Protein AF-A0A972XHN1-F1 (afdb_monomer)

Mean predicted aligned error: 8.2 Å

pLDDT: mean 84.32, std 10.84, range [53.25, 97.69]

Structure (mmCIF, N/CA/C/O backbone):
data_AF-A0A972XHN1-F1
#
_entry.id   AF-A0A972XHN1-F1
#
loop_
_atom_site.group_PDB
_atom_site.id
_atom_site.type_symbol
_atom_site.label_atom_id
_atom_site.label_alt_id
_atom_site.label_comp_id
_atom_site.label_asym_id
_atom_site.label_entity_id
_atom_site.label_seq_id
_atom_site.pdbx_PDB_ins_code
_atom_site.Cartn_x
_atom_site.Cartn_y
_atom_site.Cartn_z
_atom_site.occupancy
_atom_site.B_iso_or_equiv
_atom_site.auth_seq_id
_atom_site.auth_comp_id
_atom_site.auth_asym_id
_atom_site.auth_atom_id
_atom_site.pdbx_PDB_model_num
ATOM 1 N N . MET A 1 1 ? 17.637 -2.199 -19.179 1.00 53.25 1 MET A N 1
ATOM 2 C CA . MET A 1 1 ? 16.783 -1.697 -18.081 1.00 53.25 1 MET A CA 1
ATOM 3 C C . MET A 1 1 ? 17.389 -2.184 -16.783 1.00 53.25 1 MET A C 1
ATOM 5 O O . MET A 1 1 ? 17.503 -3.389 -16.619 1.00 53.25 1 MET A O 1
ATOM 9 N N . GLY A 1 2 ? 17.893 -1.273 -15.952 1.00 61.38 2 GLY A N 1
ATOM 10 C CA . GLY A 1 2 ? 18.636 -1.636 -14.746 1.00 61.38 2 GLY A CA 1
ATOM 11 C C . GLY A 1 2 ? 17.709 -2.141 -13.649 1.00 61.38 2 GLY A C 1
ATOM 12 O O . GLY A 1 2 ? 16.663 -1.542 -13.398 1.00 61.38 2 GLY A O 1
ATOM 13 N N . MET A 1 3 ? 18.109 -3.238 -13.021 1.00 70.62 3 MET A N 1
ATOM 14 C CA . MET A 1 3 ? 17.461 -3.772 -11.836 1.00 70.62 3 MET A CA 1
ATOM 15 C C . MET A 1 3 ? 17.430 -2.727 -10.722 1.00 70.62 3 MET A C 1
ATOM 17 O O . MET A 1 3 ? 18.427 -2.034 -10.516 1.00 70.62 3 MET A O 1
ATOM 21 N N . THR A 1 4 ? 16.308 -2.592 -10.008 1.00 79.50 4 THR A N 1
ATOM 22 C CA . THR A 1 4 ? 16.283 -1.697 -8.839 1.00 79.50 4 THR A CA 1
ATOM 23 C C . THR A 1 4 ? 17.163 -2.322 -7.750 1.00 79.50 4 THR A C 1
ATOM 25 O O . THR A 1 4 ? 16.968 -3.500 -7.458 1.00 79.50 4 THR A O 1
ATOM 28 N N . PRO A 1 5 ? 18.131 -1.596 -7.157 1.00 87.25 5 PRO A N 1
ATOM 29 C CA . PRO A 1 5 ? 19.024 -2.169 -6.152 1.00 87.25 5 PRO A CA 1
ATOM 30 C C . PRO A 1 5 ? 18.245 -2.803 -4.994 1.00 87.25 5 PRO A C 1
ATOM 32 O O . PRO A 1 5 ? 17.363 -2.162 -4.425 1.00 87.25 5 PRO A O 1
ATOM 35 N N . GLY A 1 6 ? 18.579 -4.052 -4.658 1.00 90.31 6 GLY A N 1
ATOM 36 C CA . GLY A 1 6 ? 17.930 -4.813 -3.586 1.00 90.31 6 GLY A CA 1
ATOM 37 C C . GLY A 1 6 ? 16.630 -5.527 -3.968 1.00 90.31 6 GLY A C 1
ATOM 38 O O . GLY A 1 6 ? 16.056 -6.163 -3.095 1.00 90.31 6 GLY A O 1
ATOM 39 N N . TYR A 1 7 ? 16.191 -5.444 -5.228 1.00 89.06 7 TYR A N 1
ATOM 40 C CA . TYR A 1 7 ? 15.037 -6.182 -5.745 1.00 89.06 7 TYR A CA 1
ATOM 41 C C . TYR A 1 7 ? 15.470 -7.196 -6.807 1.00 89.06 7 TYR A C 1
ATOM 43 O O . TYR A 1 7 ? 16.406 -6.930 -7.571 1.00 89.06 7 TYR A O 1
ATOM 51 N N . ASP A 1 8 ? 14.776 -8.329 -6.867 1.00 91.38 8 ASP A N 1
ATOM 52 C CA . ASP A 1 8 ? 14.956 -9.389 -7.857 1.00 91.38 8 ASP A CA 1
ATOM 53 C C . ASP A 1 8 ? 13.830 -9.413 -8.918 1.00 91.38 8 ASP A C 1
ATOM 55 O O . ASP A 1 8 ? 12.952 -8.543 -8.972 1.00 91.38 8 ASP A O 1
ATOM 59 N N . THR A 1 9 ? 13.947 -10.308 -9.906 1.00 90.06 9 THR A N 1
ATOM 60 C CA . THR A 1 9 ? 13.010 -10.351 -11.041 1.00 90.06 9 THR A CA 1
ATOM 61 C C . THR A 1 9 ? 11.609 -10.748 -10.613 1.00 90.06 9 THR A C 1
ATOM 63 O O . THR A 1 9 ? 10.644 -10.363 -11.278 1.00 90.06 9 THR A O 1
ATOM 66 N N . ASP A 1 10 ? 11.506 -11.477 -9.507 1.00 90.38 10 ASP A N 1
ATOM 67 C CA . ASP A 1 10 ? 10.249 -11.945 -8.953 1.00 90.38 10 ASP A CA 1
ATOM 68 C C . ASP A 1 10 ? 9.523 -10.774 -8.277 1.00 90.38 10 ASP A C 1
ATOM 70 O O . ASP A 1 10 ? 8.314 -10.621 -8.459 1.00 90.38 10 ASP A O 1
ATOM 74 N N . ASP A 1 11 ? 10.254 -9.848 -7.644 1.00 89.75 11 ASP A N 1
ATOM 75 C CA . ASP A 1 11 ? 9.695 -8.593 -7.113 1.00 89.75 11 ASP A CA 1
ATOM 76 C C . ASP A 1 11 ? 9.069 -7.699 -8.199 1.00 89.75 11 ASP A C 1
ATOM 78 O O . ASP A 1 11 ? 8.118 -6.947 -7.954 1.00 89.75 11 ASP A O 1
ATOM 82 N N . ALA A 1 12 ? 9.612 -7.753 -9.417 1.00 87.44 12 ALA A N 1
ATOM 83 C CA . ALA A 1 12 ? 9.110 -7.000 -10.564 1.00 87.44 12 ALA A CA 1
ATOM 84 C C . ALA A 1 12 ? 8.026 -7.753 -11.358 1.00 87.44 12 ALA A C 1
ATOM 86 O O . ALA A 1 12 ? 7.415 -7.170 -12.265 1.00 87.44 12 ALA A O 1
ATOM 87 N N . ALA A 1 13 ? 7.777 -9.028 -11.041 1.00 90.50 13 ALA A N 1
ATOM 88 C CA . ALA A 1 13 ? 6.842 -9.866 -11.772 1.00 90.50 13 ALA A CA 1
ATOM 89 C C . ALA A 1 13 ? 5.398 -9.350 -11.649 1.00 90.50 13 ALA A C 1
ATOM 91 O O . ALA A 1 13 ? 4.975 -8.761 -10.649 1.00 90.50 13 ALA A O 1
ATOM 92 N N . ARG A 1 14 ? 4.606 -9.559 -12.706 1.00 90.81 14 ARG A N 1
ATOM 93 C CA . ARG A 1 14 ? 3.203 -9.132 -12.773 1.00 90.81 14 ARG A CA 1
ATOM 94 C C . ARG A 1 14 ? 2.295 -10.334 -12.972 1.00 90.81 14 ARG A C 1
ATOM 96 O O . ARG A 1 14 ? 2.449 -11.060 -13.946 1.00 90.81 14 ARG A O 1
ATOM 103 N N . PHE A 1 15 ? 1.291 -10.477 -12.106 1.00 91.94 15 PHE A N 1
ATOM 104 C CA . PHE A 1 15 ? 0.250 -11.502 -12.267 1.00 91.94 15 PHE A CA 1
ATOM 105 C C . PHE A 1 15 ? -0.594 -11.306 -13.530 1.00 91.94 15 PHE A C 1
AT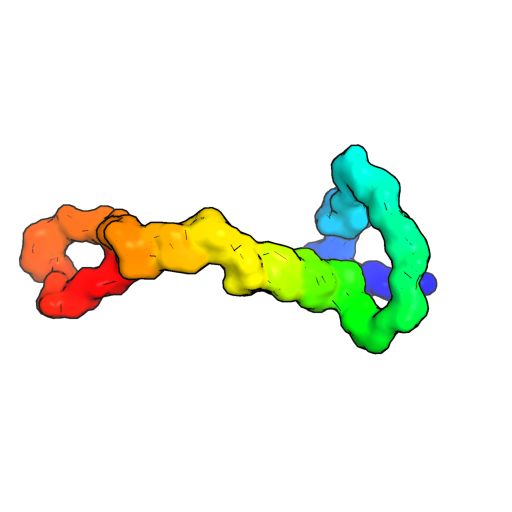OM 107 O O . PHE A 1 15 ? -1.073 -12.269 -14.117 1.00 91.94 15 PHE A O 1
ATOM 114 N N . VAL A 1 16 ? -0.788 -10.053 -13.943 1.00 93.31 16 VAL A N 1
ATOM 115 C CA . VAL A 1 16 ? -1.508 -9.691 -15.166 1.00 93.31 16 VAL A CA 1
ATOM 116 C C . VAL A 1 16 ? -0.584 -8.844 -16.021 1.00 93.31 16 VAL A C 1
ATOM 118 O O . VAL A 1 16 ? 0.030 -7.902 -15.515 1.00 93.31 16 VAL A O 1
ATOM 121 N N . VAL A 1 17 ? -0.511 -9.163 -17.315 1.00 91.25 17 VAL A N 1
ATOM 122 C CA . VAL A 1 17 ? 0.297 -8.413 -18.280 1.00 91.25 17 VAL A CA 1
ATOM 123 C C . VAL A 1 17 ? -0.124 -6.947 -18.262 1.00 91.25 17 VAL A C 1
ATOM 125 O O . VAL A 1 17 ? -1.277 -6.602 -18.524 1.00 91.25 17 VAL A O 1
ATOM 128 N N . GLU A 1 18 ? 0.822 -6.076 -17.925 1.00 87.31 18 GLU A N 1
ATOM 129 C CA . GLU A 1 18 ? 0.589 -4.641 -17.892 1.00 87.31 18 GLU A CA 1
ATOM 130 C C . GLU A 1 18 ? 0.893 -4.045 -19.274 1.00 87.31 18 GLU A C 1
ATOM 132 O O . GLU A 1 18 ? 1.963 -4.311 -19.827 1.00 87.31 18 GLU A O 1
ATOM 137 N N . PRO A 1 19 ? -0.006 -3.229 -19.854 1.00 88.25 19 PRO A N 1
ATOM 138 C CA . PRO A 1 19 ? 0.274 -2.574 -21.123 1.00 88.25 19 PRO A CA 1
ATOM 139 C C . PRO A 1 19 ? 1.465 -1.626 -20.976 1.00 88.25 19 PRO A C 1
ATOM 141 O O . PRO A 1 19 ? 1.614 -0.961 -19.946 1.00 88.25 19 PRO A O 1
ATOM 144 N N . VAL A 1 20 ? 2.277 -1.522 -22.029 1.00 83.06 20 VAL A N 1
ATOM 145 C CA . VAL A 1 20 ? 3.415 -0.600 -22.063 1.00 83.06 20 VAL A CA 1
ATOM 146 C C . VAL A 1 20 ? 2.909 0.823 -21.829 1.00 83.06 20 VAL A C 1
ATOM 148 O O . VAL A 1 20 ? 1.971 1.292 -22.475 1.00 83.06 20 VAL A O 1
ATOM 151 N N . LYS A 1 21 ? 3.501 1.502 -20.844 1.00 80.56 21 LYS A N 1
ATOM 152 C CA . LYS A 1 21 ? 3.191 2.891 -20.509 1.00 80.56 21 LYS A CA 1
ATOM 153 C C . LYS A 1 21 ? 4.400 3.751 -20.839 1.00 80.56 21 LYS A C 1
ATOM 155 O O . LYS A 1 21 ? 5.440 3.602 -20.204 1.00 80.56 21 LYS A O 1
ATOM 160 N N . GLU A 1 22 ? 4.229 4.696 -21.753 1.00 74.44 22 GLU A N 1
ATOM 161 C CA . GLU A 1 22 ? 5.202 5.765 -21.977 1.00 74.44 22 GLU A CA 1
ATOM 162 C C . GLU A 1 22 ? 5.000 6.845 -20.915 1.00 74.44 22 GLU A C 1
ATOM 164 O O . GLU A 1 22 ? 4.267 7.816 -21.080 1.00 74.44 22 GLU A O 1
ATOM 169 N N . THR A 1 23 ? 5.549 6.603 -19.730 1.00 80.12 23 THR A N 1
ATOM 170 C CA . THR A 1 23 ? 5.413 7.509 -18.592 1.00 80.12 23 THR A CA 1
ATOM 171 C C . THR A 1 23 ? 6.733 7.633 -17.854 1.00 80.12 23 THR A C 1
ATOM 173 O O . THR A 1 23 ? 7.502 6.682 -17.766 1.00 80.12 23 THR A O 1
ATOM 176 N N . VAL A 1 24 ? 6.960 8.805 -17.260 1.00 83.06 24 VAL A N 1
ATOM 177 C CA . VAL A 1 24 ? 8.152 9.117 -16.455 1.00 83.06 24 VAL A CA 1
ATOM 178 C C . VAL A 1 24 ? 8.197 8.304 -15.147 1.00 83.06 24 VAL A C 1
ATOM 180 O O . VAL A 1 24 ? 9.214 8.263 -14.461 1.00 83.06 24 VAL A O 1
ATOM 183 N N . ARG A 1 25 ? 7.094 7.646 -14.756 1.00 87.56 25 ARG A N 1
ATOM 184 C CA . ARG A 1 25 ? 7.026 6.870 -13.508 1.00 87.56 25 ARG A CA 1
ATOM 185 C C . ARG A 1 25 ? 7.578 5.456 -13.685 1.00 87.56 25 ARG A C 1
ATOM 187 O O . ARG A 1 25 ? 7.062 4.677 -14.491 1.00 87.56 25 ARG A O 1
ATOM 194 N N . SER A 1 26 ? 8.535 5.093 -12.830 1.00 88.25 26 SER A N 1
ATOM 195 C CA . SER A 1 26 ? 9.035 3.719 -12.718 1.00 88.25 26 SER A CA 1
ATOM 196 C C . SER A 1 26 ? 7.918 2.725 -12.344 1.00 88.25 26 SER A C 1
ATOM 198 O O . SER A 1 26 ? 6.895 3.136 -11.779 1.00 88.25 26 SER A O 1
ATOM 200 N N . PRO A 1 27 ? 8.089 1.416 -12.620 1.00 87.88 27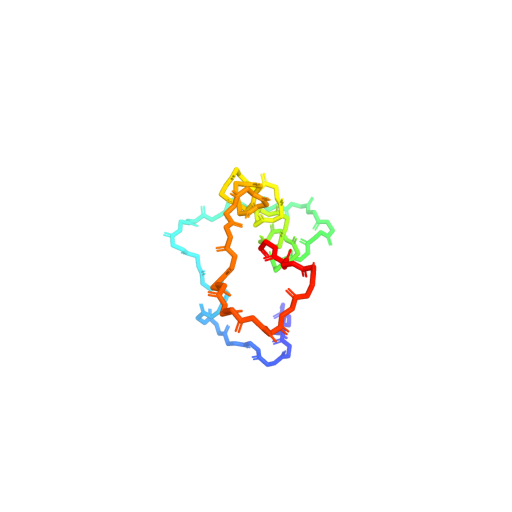 PRO A N 1
ATOM 201 C CA . PRO A 1 27 ? 7.128 0.383 -12.222 1.00 87.88 27 PRO A CA 1
AT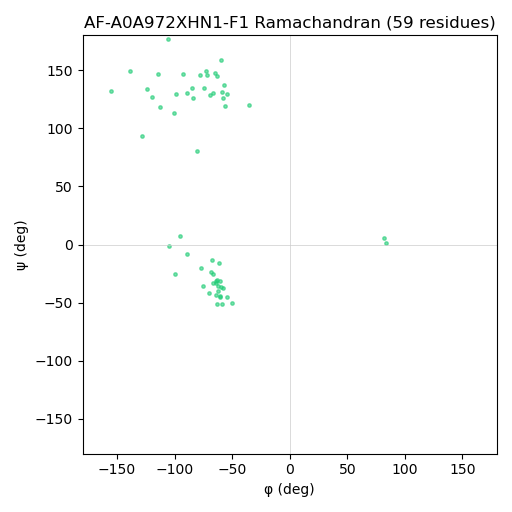OM 202 C C . PRO A 1 27 ? 6.738 0.458 -10.737 1.00 87.88 27 PRO A C 1
ATOM 204 O O . PRO A 1 27 ? 5.556 0.604 -10.427 1.00 87.88 27 PRO A O 1
ATOM 207 N N . PHE A 1 28 ? 7.717 0.526 -9.830 1.00 89.75 28 PHE A N 1
ATOM 208 C CA . PHE A 1 28 ? 7.460 0.655 -8.390 1.00 89.75 28 PHE A CA 1
ATOM 209 C C . PHE A 1 28 ? 6.767 1.970 -8.004 1.00 89.75 28 PHE A C 1
ATOM 211 O O . PHE A 1 28 ? 5.939 1.998 -7.093 1.00 89.75 28 PHE A O 1
ATOM 218 N N . ALA A 1 29 ? 7.036 3.079 -8.704 1.00 91.62 29 ALA A N 1
ATOM 219 C CA . ALA A 1 29 ? 6.316 4.330 -8.461 1.00 91.62 29 ALA A CA 1
ATOM 220 C C . ALA A 1 29 ? 4.830 4.226 -8.844 1.00 91.62 29 ALA A C 1
ATOM 222 O O . ALA A 1 29 ? 3.978 4.840 -8.194 1.00 91.62 29 ALA A O 1
ATOM 223 N N . ARG A 1 30 ? 4.504 3.441 -9.878 1.00 91.00 30 ARG A N 1
ATOM 224 C CA . ARG A 1 30 ? 3.116 3.159 -10.268 1.00 91.00 30 ARG A CA 1
ATOM 225 C C . ARG A 1 30 ? 2.425 2.264 -9.245 1.00 91.00 30 ARG A C 1
ATOM 227 O O . ARG A 1 30 ? 1.293 2.564 -8.874 1.00 91.00 30 ARG A O 1
ATOM 234 N N . ASP A 1 31 ? 3.106 1.248 -8.730 1.00 92.25 31 ASP A N 1
ATOM 235 C CA . ASP A 1 31 ? 2.550 0.368 -7.694 1.00 92.25 31 ASP A CA 1
ATOM 236 C C . ASP A 1 31 ? 2.282 1.119 -6.396 1.00 92.25 31 ASP A C 1
ATOM 238 O O . ASP A 1 31 ? 1.185 1.030 -5.841 1.00 92.25 31 ASP A O 1
ATOM 242 N N . ARG A 1 32 ? 3.226 1.970 -5.977 1.00 94.31 32 ARG A N 1
ATOM 243 C CA . ARG A 1 32 ? 3.026 2.866 -4.835 1.00 94.31 32 ARG A CA 1
ATOM 244 C C . ARG A 1 32 ? 1.775 3.722 -5.018 1.00 94.31 32 ARG A C 1
ATOM 246 O O . ARG A 1 32 ? 0.971 3.829 -4.099 1.00 94.31 32 ARG A O 1
ATOM 253 N N . ALA A 1 33 ? 1.573 4.299 -6.204 1.00 95.19 33 ALA A N 1
ATOM 254 C CA . ALA A 1 33 ? 0.374 5.086 -6.484 1.00 95.19 33 ALA A CA 1
ATOM 255 C C . ALA A 1 33 ? -0.916 4.244 -6.396 1.00 95.19 33 ALA A C 1
ATOM 257 O O . ALA A 1 33 ? -1.906 4.714 -5.838 1.00 95.19 33 ALA A O 1
ATOM 258 N N . ARG A 1 34 ? -0.913 2.995 -6.888 1.00 94.38 34 ARG A N 1
ATOM 259 C CA . ARG A 1 34 ? -2.068 2.080 -6.773 1.00 94.38 34 ARG A CA 1
ATOM 260 C C . ARG A 1 34 ? -2.427 1.812 -5.309 1.00 94.38 34 ARG A C 1
ATOM 262 O O . ARG A 1 34 ? -3.601 1.898 -4.954 1.00 94.38 34 ARG A O 1
ATOM 269 N N . VAL A 1 35 ? -1.432 1.541 -4.460 1.00 96.31 35 VAL A N 1
ATOM 270 C CA . VAL A 1 35 ? -1.634 1.322 -3.017 1.00 96.31 35 VAL A CA 1
ATOM 271 C C . VAL A 1 35 ? -2.175 2.588 -2.353 1.00 96.31 35 VAL A C 1
ATOM 273 O O . VAL A 1 35 ? -3.224 2.531 -1.706 1.00 96.31 35 VAL A O 1
ATOM 276 N N . LEU A 1 36 ? -1.519 3.733 -2.582 1.00 97.19 36 LEU A N 1
ATOM 277 C CA . LEU A 1 36 ? -1.880 5.027 -1.991 1.00 97.19 36 LEU A CA 1
ATOM 278 C C . LEU A 1 36 ? -3.316 5.459 -2.321 1.00 97.19 36 LEU A C 1
ATOM 280 O O . LEU A 1 36 ? -4.013 6.008 -1.471 1.00 97.19 36 LEU A O 1
ATOM 284 N N . HIS A 1 37 ? -3.784 5.190 -3.540 1.00 96.88 37 HIS A N 1
A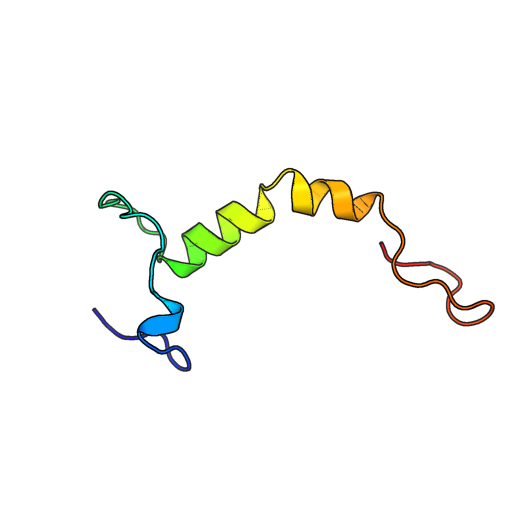TOM 285 C CA . HIS A 1 37 ? -5.125 5.578 -3.985 1.00 96.88 37 HIS A CA 1
ATOM 286 C C . HIS A 1 37 ? -6.178 4.471 -3.834 1.00 96.88 37 HIS A C 1
ATOM 288 O O . HIS A 1 37 ? -7.323 4.640 -4.268 1.00 96.88 37 HIS A O 1
ATOM 294 N N . SER A 1 38 ? -5.845 3.351 -3.192 1.00 97.69 38 SER A N 1
ATOM 295 C CA . SER A 1 38 ? -6.791 2.255 -2.988 1.00 97.69 38 SER A CA 1
ATOM 296 C C . SER A 1 38 ? -7.875 2.605 -1.957 1.00 97.69 38 SER A C 1
ATOM 298 O O . SER A 1 38 ? -7.638 3.299 -0.966 1.00 97.69 38 SER A O 1
ATOM 300 N N . VAL A 1 39 ? -9.096 2.097 -2.169 1.00 97.12 39 VAL A N 1
ATOM 301 C CA . VAL A 1 39 ? -10.183 2.180 -1.169 1.00 97.12 39 VAL A CA 1
ATOM 302 C C . VAL A 1 39 ? -9.797 1.418 0.104 1.00 97.12 39 VAL A C 1
ATOM 304 O O . VAL A 1 39 ? -10.137 1.851 1.201 1.00 97.12 39 VAL A O 1
ATOM 307 N N . GLY A 1 40 ? -9.074 0.300 -0.041 1.00 95.56 40 GLY A N 1
ATOM 308 C CA . GLY A 1 40 ? -8.600 -0.520 1.074 1.00 95.56 40 GLY A CA 1
ATOM 309 C C . GLY A 1 40 ? -7.720 0.268 2.039 1.00 95.56 40 GLY A C 1
ATOM 310 O O . GLY A 1 40 ? -8.031 0.304 3.225 1.00 95.56 40 GLY A O 1
ATOM 311 N N . LEU A 1 41 ? -6.701 0.971 1.523 1.00 94.81 41 LEU A N 1
ATOM 312 C CA . LEU 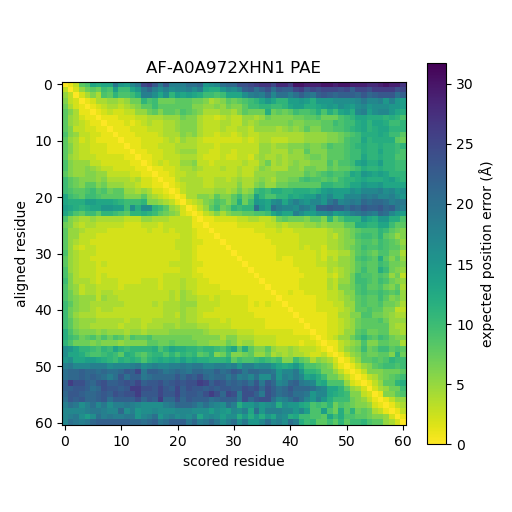A 1 41 ? -5.832 1.819 2.342 1.00 94.81 41 LEU A CA 1
ATOM 313 C C . LEU A 1 41 ? -6.622 2.938 3.030 1.00 94.81 41 LEU A C 1
ATOM 315 O O . LEU A 1 41 ? -6.463 3.147 4.227 1.00 94.81 41 LEU A O 1
ATOM 319 N N . ARG A 1 42 ? -7.532 3.612 2.313 1.00 95.38 42 ARG A N 1
ATOM 320 C CA . ARG A 1 42 ? -8.376 4.658 2.919 1.00 95.38 42 ARG A CA 1
ATOM 321 C C . ARG A 1 42 ? -9.242 4.133 4.063 1.00 95.38 42 ARG A C 1
ATOM 323 O O . ARG A 1 42 ? -9.429 4.834 5.049 1.00 95.38 42 ARG A O 1
ATOM 330 N N . ARG A 1 43 ? -9.756 2.905 3.954 1.00 94.81 43 ARG A N 1
ATOM 331 C CA . ARG A 1 43 ? -10.548 2.269 5.017 1.00 94.81 43 ARG A CA 1
ATOM 332 C C . ARG A 1 43 ? -9.722 1.934 6.258 1.00 94.81 43 ARG A C 1
ATOM 334 O O . ARG A 1 43 ? -10.314 1.825 7.326 1.00 94.81 43 ARG A O 1
ATOM 341 N N . LEU A 1 44 ? -8.398 1.780 6.145 1.00 93.00 44 LEU A N 1
ATOM 342 C CA . LEU A 1 44 ? -7.545 1.546 7.315 1.00 93.00 44 LEU A CA 1
ATOM 343 C C . LEU A 1 44 ? -7.568 2.730 8.281 1.00 93.00 44 LEU A C 1
ATOM 345 O O . LEU A 1 44 ? -7.555 2.503 9.477 1.00 93.00 44 LEU A O 1
ATOM 349 N N . ALA A 1 45 ? -7.747 3.961 7.793 1.00 87.50 45 ALA A N 1
ATOM 350 C CA . ALA A 1 45 ? -7.866 5.137 8.657 1.00 87.50 45 ALA A CA 1
ATOM 351 C C . ALA A 1 45 ? -9.067 5.086 9.624 1.00 87.50 45 ALA A C 1
ATOM 353 O O . ALA A 1 45 ? -9.118 5.868 10.564 1.00 87.50 45 ALA A O 1
ATOM 354 N N . ALA A 1 46 ? -10.040 4.202 9.387 1.00 87.44 46 ALA A N 1
ATOM 355 C CA . ALA A 1 46 ? -11.177 3.974 10.277 1.00 87.44 46 ALA A CA 1
ATOM 356 C C . ALA A 1 46 ? -11.060 2.667 11.084 1.00 87.44 46 ALA A C 1
ATOM 358 O O . ALA A 1 46 ? -11.963 2.345 11.854 1.00 87.44 46 ALA A O 1
ATOM 359 N N . LYS A 1 47 ? -9.994 1.883 10.886 1.00 86.12 47 LYS A N 1
ATOM 360 C CA . LYS A 1 47 ? -9.707 0.687 11.683 1.00 86.12 47 LYS A CA 1
ATOM 361 C C . LYS A 1 47 ? -8.789 1.073 12.834 1.00 86.12 47 LYS A C 1
ATOM 363 O O . LYS A 1 47 ? -7.967 1.968 12.700 1.00 86.12 47 LYS A O 1
ATOM 368 N N . THR A 1 48 ? -8.952 0.413 13.973 1.00 81.06 48 THR A N 1
ATOM 369 C CA . THR A 1 48 ? -8.031 0.573 15.094 1.00 81.06 48 THR A CA 1
ATOM 370 C C . THR A 1 48 ? -6.845 -0.361 14.907 1.00 81.06 48 THR A C 1
ATOM 372 O O . THR A 1 48 ? -7.013 -1.542 14.588 1.00 81.06 48 THR A O 1
ATOM 375 N N . GLN A 1 49 ? -5.640 0.153 15.134 1.00 82.62 49 GLN A N 1
ATOM 376 C CA . GLN A 1 49 ? -4.498 -0.698 15.429 1.00 82.62 49 GLN A CA 1
ATOM 377 C C . GLN A 1 49 ? -4.657 -1.247 16.855 1.00 82.62 49 GLN A C 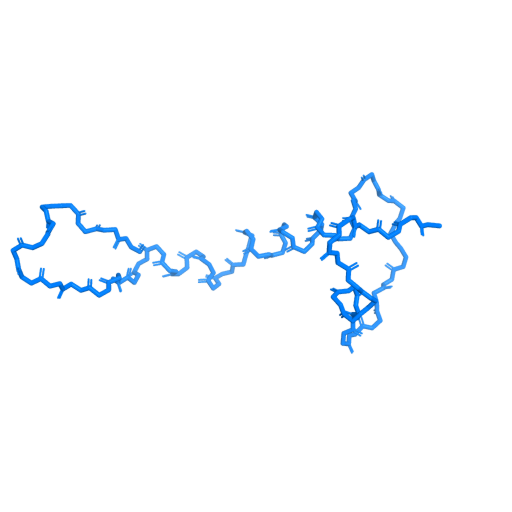1
ATOM 379 O O . GLN A 1 49 ? -5.266 -0.585 17.697 1.00 82.62 49 GLN A O 1
ATOM 384 N N . VAL A 1 50 ? -4.146 -2.457 17.120 1.00 78.69 50 VAL A N 1
ATOM 385 C CA . VAL A 1 50 ? -4.234 -3.147 18.426 1.00 78.69 50 VAL A CA 1
ATOM 386 C C . VAL A 1 50 ? -4.144 -2.162 19.599 1.00 78.69 50 VAL A C 1
ATOM 388 O O . VAL A 1 50 ? -3.144 -1.462 19.756 1.00 78.69 50 VAL A O 1
ATOM 391 N N . MET A 1 51 ? -5.186 -2.126 20.433 1.00 68.75 51 MET A N 1
ATOM 392 C CA . MET A 1 51 ? -5.246 -1.260 21.610 1.00 68.75 51 MET A CA 1
ATOM 393 C C . MET A 1 51 ? -4.920 -2.071 22.866 1.00 68.75 51 MET A C 1
ATOM 395 O O . MET A 1 51 ? -5.689 -2.946 23.257 1.00 68.75 51 MET A O 1
ATOM 399 N N . LEU A 1 52 ? -3.789 -1.768 23.506 1.00 70.44 52 LEU A N 1
ATOM 400 C CA . LEU A 1 52 ? -3.485 -2.218 24.866 1.00 70.44 52 LEU A CA 1
ATOM 401 C C . LEU A 1 52 ? -3.797 -1.092 25.854 1.00 70.44 52 LEU A C 1
ATOM 403 O O . LEU A 1 52 ? -3.355 0.045 25.674 1.00 70.44 52 LEU A O 1
ATOM 407 N N . ALA A 1 53 ? -4.552 -1.415 26.905 1.00 71.38 53 ALA A N 1
ATOM 408 C CA . ALA A 1 53 ? -4.867 -0.468 27.969 1.00 71.38 53 ALA A CA 1
ATOM 409 C C . ALA A 1 53 ? -3.575 0.055 28.628 1.00 71.38 53 ALA A C 1
ATOM 411 O O . ALA A 1 53 ? -2.698 -0.729 28.982 1.00 71.38 53 ALA A O 1
ATOM 412 N N . GLY A 1 54 ? -3.466 1.379 28.778 1.00 73.81 54 GLY A N 1
ATOM 413 C CA . GLY A 1 54 ? -2.334 2.045 29.436 1.00 73.81 54 GLY A CA 1
ATOM 414 C C . GLY A 1 54 ? -1.078 2.256 28.580 1.00 73.81 54 GLY A C 1
ATOM 415 O O . GLY A 1 54 ? -0.073 2.709 29.115 1.00 73.81 54 GLY A O 1
ATOM 416 N N . VAL A 1 55 ? -1.103 1.937 27.277 1.00 70.06 55 VAL A N 1
ATOM 417 C CA . VAL A 1 55 ? 0.097 1.999 26.412 1.00 70.06 55 VAL A CA 1
ATOM 418 C C . VAL A 1 55 ? 0.169 3.267 25.546 1.00 70.06 55 VAL A C 1
ATOM 420 O O . VAL A 1 55 ? 1.266 3.682 25.178 1.00 70.06 55 VAL A O 1
ATOM 423 N N . ALA A 1 56 ? -0.959 3.910 25.219 1.00 63.00 56 ALA A N 1
ATOM 424 C CA . ALA A 1 56 ? -0.957 5.150 24.435 1.00 63.00 56 ALA A CA 1
ATOM 425 C C . ALA A 1 56 ? -2.204 6.019 24.673 1.00 63.00 5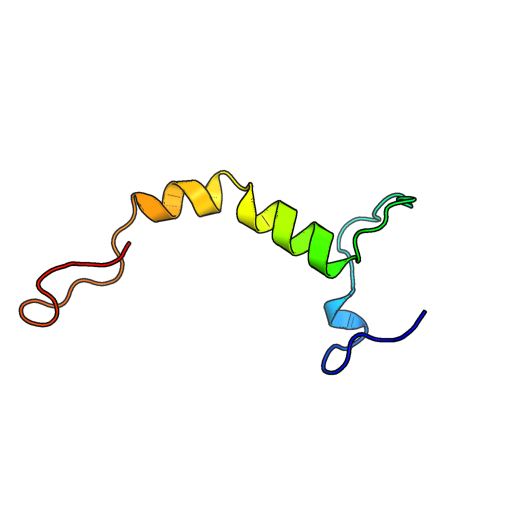6 ALA A C 1
ATOM 427 O O . ALA A 1 56 ? -3.326 5.529 24.550 1.00 63.00 56 ALA A O 1
ATOM 428 N N . ASP A 1 57 ? -1.992 7.319 24.904 1.00 66.44 57 ASP A N 1
ATOM 429 C CA . ASP A 1 57 ? -3.059 8.327 25.055 1.00 66.44 57 ASP A CA 1
ATOM 430 C C . ASP A 1 57 ? -3.684 8.749 23.710 1.00 66.44 57 ASP A C 1
ATOM 432 O O . ASP A 1 57 ? -4.813 9.231 23.660 1.00 66.44 57 ASP A O 1
ATOM 436 N N . PHE A 1 58 ? -2.967 8.525 22.601 1.00 70.88 58 PHE A N 1
ATOM 437 C CA . PHE A 1 58 ? -3.419 8.808 21.234 1.00 70.88 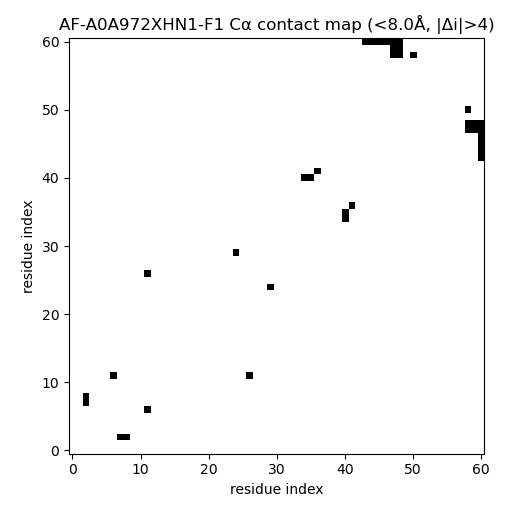58 PHE A CA 1
ATOM 438 C C . PHE A 1 58 ? -3.246 7.560 20.354 1.00 70.88 58 PHE A C 1
ATOM 440 O O . PHE A 1 58 ? -2.156 7.331 19.814 1.00 70.88 58 PHE A O 1
ATOM 447 N N . PRO A 1 59 ? -4.281 6.715 20.213 1.00 66.25 59 PRO A N 1
ATOM 448 C CA . PRO A 1 59 ? -4.189 5.520 19.387 1.00 66.25 59 PRO A CA 1
ATOM 449 C C . PRO A 1 59 ? -4.029 5.890 17.909 1.00 66.25 59 PRO A C 1
ATOM 451 O O . PRO A 1 59 ? -4.775 6.704 17.364 1.00 66.25 59 PRO A O 1
ATOM 454 N N . ARG A 1 60 ? -3.035 5.278 17.260 1.00 70.31 60 ARG A N 1
ATOM 455 C CA . ARG A 1 60 ? -2.872 5.335 15.803 1.00 70.31 60 ARG A CA 1
ATOM 456 C C . ARG A 1 60 ? -3.869 4.372 15.152 1.00 70.31 60 ARG A C 1
ATOM 458 O O . ARG A 1 60 ? -4.180 3.326 15.726 1.0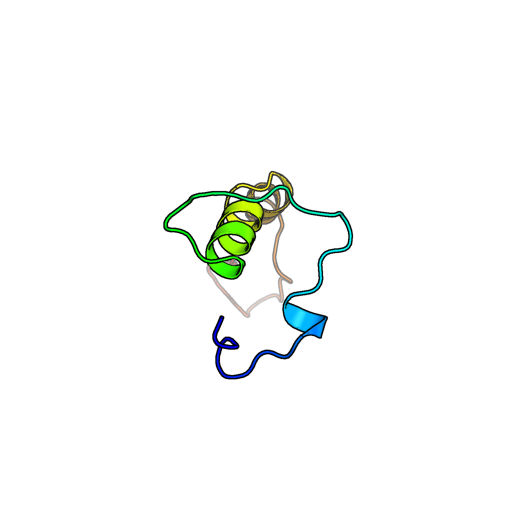0 70.31 60 ARG A O 1
ATOM 465 N N . THR A 1 61 ? -4.368 4.747 13.982 1.00 63.09 61 THR A N 1
ATOM 466 C CA . THR A 1 61 ? -5.185 3.883 13.121 1.00 63.09 61 THR A CA 1
ATOM 467 C C . THR A 1 61 ? -4.317 2.903 12.340 1.00 63.09 61 THR A C 1
ATOM 469 O O . THR A 1 61 ? -3.121 3.212 12.117 1.00 63.09 61 THR A O 1
#

Secondary structure (DSSP, 8-state):
-PPPTT--TTTT--SSPPPP---SS-HHHHHHHHHHT-HHHHHHTTSPP---TTS-SS---

Radius of gyration: 17.63 Å; Cα contacts (8 Å, |Δi|>4): 19; chains: 1; bounding box: 30×21×52 Å

Solvent-accessible surface area (backbone atoms only — not comparable to full-atom values): 4287 Å² total; per-residue (Å²): 134,83,74,58,88,98,56,59,72,72,78,70,57,65,99,60,92,74,78,90,69,99,58,95,66,51,72,67,58,51,51,50,50,53,52,73,70,29,70,69,56,61,53,41,70,77,38,78,46,91,83,61,91,95,75,65,98,73,80,61,80

Sequence (61 aa):
MGMTPGYDTDDAARFVVEPVKETVRSPFARDRARVLHSVGLRRLAAKTQVMLAGVADFPRT

Foldseek 3Di:
DDDDPPDDPVNLDDPDDDPDDPDPDDSVSVVVVCCVPDPVNVCVQVDFDDDDPPPDPDTGD